Protein AF-A0A525DA94-F1 (afdb_monomer)

Foldseek 3Di:
DADLVLVCLQVVCVPPDPVVSVVCRVVDDDDDDDPPDDPDDPPDDDPDDDDDSDDDDDDDDDDD

Structure (mmCIF, N/CA/C/O backbone):
data_AF-A0A525DA94-F1
#
_entry.id   AF-A0A525DA94-F1
#
loop_
_atom_site.group_PDB
_atom_site.id
_atom_site.type_symbol
_atom_site.label_atom_id
_atom_site.label_alt_id
_atom_site.label_comp_id
_atom_site.label_asym_id
_atom_site.label_entity_id
_atom_site.label_seq_id
_atom_site.pdbx_PDB_ins_code
_atom_site.Cartn_x
_atom_site.Cartn_y
_atom_site.Cartn_z
_atom_site.occupancy
_atom_site.B_iso_or_equiv
_atom_site.auth_seq_id
_atom_site.auth_comp_id
_atom_site.auth_asym_id
_atom_site.auth_atom_id
_atom_site.pdbx_PDB_model_num
ATOM 1 N N . MET A 1 1 ? 2.278 -0.466 12.751 1.00 69.06 1 MET A N 1
ATOM 2 C CA . MET A 1 1 ? 0.836 -0.710 12.604 1.00 69.06 1 MET A CA 1
ATOM 3 C C . MET A 1 1 ? 0.227 0.505 11.938 1.00 69.06 1 MET A C 1
ATOM 5 O O . MET A 1 1 ? 0.471 1.618 12.401 1.00 69.06 1 MET A O 1
ATOM 9 N N . VAL A 1 2 ? -0.446 0.301 10.813 1.00 86.06 2 VAL A N 1
ATOM 10 C CA . VAL A 1 2 ? -1.153 1.367 10.088 1.00 86.06 2 VAL A CA 1
ATOM 11 C C . VAL A 1 2 ? -2.496 1.610 10.783 1.00 86.06 2 VAL A C 1
ATOM 13 O O . VAL A 1 2 ? -3.037 0.692 11.393 1.00 86.06 2 VAL A O 1
ATOM 16 N N . LYS A 1 3 ? -3.023 2.837 10.753 1.00 89.50 3 LYS A N 1
ATOM 17 C CA . LYS A 1 3 ? -4.357 3.120 11.300 1.00 89.50 3 LYS A CA 1
ATOM 18 C C . LYS A 1 3 ? -5.437 2.725 10.289 1.00 89.50 3 LYS A C 1
ATOM 20 O O . LYS A 1 3 ? -5.227 2.889 9.086 1.00 89.50 3 LYS A O 1
ATOM 25 N N . THR A 1 4 ? -6.593 2.231 10.733 1.00 90.94 4 THR A N 1
ATOM 26 C CA . THR A 1 4 ? -7.665 1.822 9.803 1.00 90.94 4 THR A CA 1
ATOM 27 C C . THR A 1 4 ? -8.181 3.006 8.982 1.00 90.94 4 THR A C 1
ATOM 29 O O . THR A 1 4 ? -8.525 2.850 7.809 1.00 90.94 4 THR A O 1
ATOM 32 N N . GLU A 1 5 ? -8.125 4.221 9.531 1.00 89.19 5 GLU A N 1
ATOM 33 C CA . GLU A 1 5 ? -8.467 5.459 8.828 1.00 89.19 5 GLU A CA 1
ATOM 34 C C . GLU A 1 5 ? -7.534 5.755 7.647 1.00 89.19 5 GLU A C 1
ATOM 36 O O . GLU A 1 5 ? -7.978 6.313 6.643 1.00 89.19 5 GLU A O 1
ATOM 41 N N . ASP A 1 6 ? -6.260 5.361 7.729 1.00 88.81 6 ASP A N 1
ATOM 42 C CA . ASP A 1 6 ? -5.318 5.516 6.618 1.00 88.81 6 ASP A CA 1
ATOM 43 C C . ASP A 1 6 ? -5.632 4.526 5.491 1.00 88.81 6 ASP A C 1
ATOM 45 O O . ASP A 1 6 ? -5.534 4.880 4.315 1.00 88.81 6 A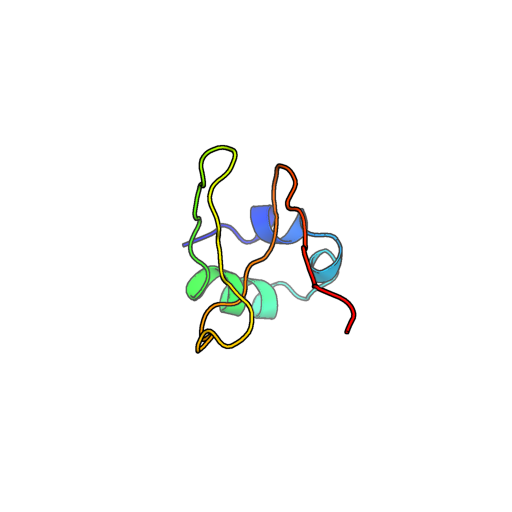SP A O 1
ATOM 49 N N . LEU A 1 7 ? -6.082 3.313 5.832 1.00 92.06 7 LEU A N 1
ATOM 50 C CA . LEU A 1 7 ? -6.506 2.312 4.850 1.00 92.06 7 LEU A CA 1
ATOM 51 C C . LEU A 1 7 ? -7.763 2.749 4.093 1.00 92.06 7 LEU A C 1
ATOM 53 O O . LEU A 1 7 ? -7.838 2.553 2.882 1.00 92.06 7 LEU A O 1
ATOM 57 N N . LYS A 1 8 ? -8.706 3.427 4.760 1.00 92.81 8 LYS A N 1
ATOM 58 C CA . LYS A 1 8 ? -9.922 3.974 4.124 1.00 92.81 8 LYS A CA 1
ATOM 59 C C . LYS A 1 8 ? -9.640 5.030 3.051 1.00 92.81 8 LYS A C 1
ATOM 61 O O . LYS A 1 8 ? -10.501 5.290 2.214 1.00 92.81 8 LYS A O 1
ATOM 66 N N . ARG A 1 9 ? -8.442 5.629 3.037 1.00 90.06 9 ARG A N 1
ATOM 67 C CA . ARG A 1 9 ? -8.011 6.546 1.964 1.00 90.06 9 ARG A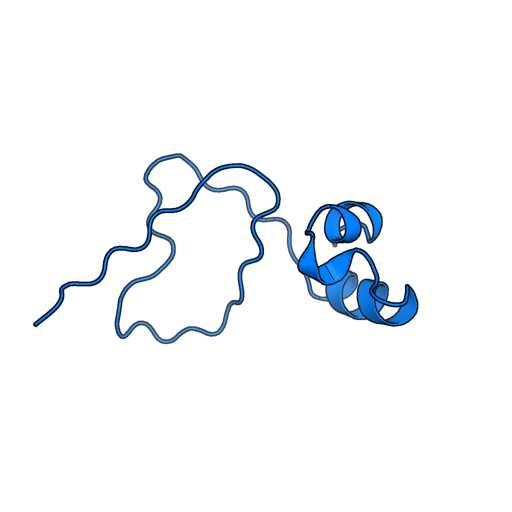 CA 1
ATOM 68 C C . ARG A 1 9 ? -7.729 5.813 0.652 1.00 90.06 9 ARG A C 1
ATOM 70 O O . ARG A 1 9 ? -7.759 6.432 -0.410 1.00 90.06 9 ARG A O 1
ATOM 77 N N . ILE A 1 10 ? -7.468 4.508 0.708 1.00 91.69 10 ILE A N 1
ATOM 78 C CA . ILE A 1 10 ? 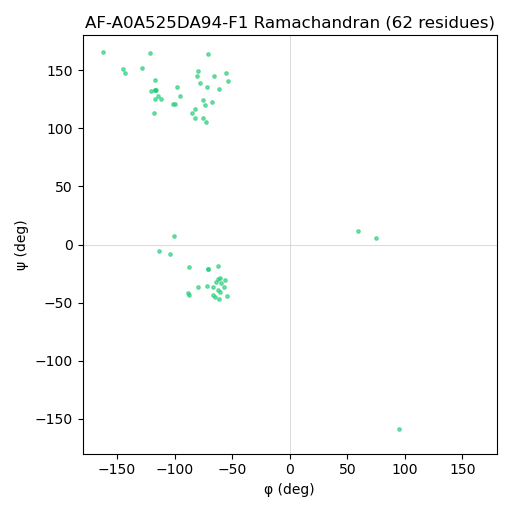-7.271 3.675 -0.474 1.00 91.69 10 ILE A CA 1
ATOM 79 C C . ILE A 1 10 ? -8.656 3.294 -0.999 1.00 91.69 10 ILE A C 1
ATOM 81 O O . ILE A 1 10 ? -9.415 2.588 -0.340 1.00 91.69 10 ILE A O 1
ATOM 85 N N . ASN A 1 11 ? -8.989 3.739 -2.213 1.00 91.06 11 ASN A N 1
ATOM 86 C CA . ASN A 1 11 ? -10.347 3.624 -2.758 1.00 91.06 11 ASN A CA 1
ATOM 87 C C . ASN A 1 11 ? -10.890 2.180 -2.797 1.00 91.06 11 ASN A C 1
ATOM 89 O O . ASN A 1 11 ? -12.093 1.999 -2.651 1.00 91.06 11 ASN A O 1
ATOM 93 N N . ILE A 1 12 ? -10.035 1.160 -2.952 1.00 91.38 12 ILE A N 1
ATOM 94 C CA . ILE A 1 12 ? -10.462 -0.254 -2.939 1.00 91.38 12 ILE A CA 1
ATOM 95 C C . ILE A 1 12 ? -10.884 -0.748 -1.544 1.00 91.38 12 ILE A C 1
ATOM 97 O O . ILE A 1 12 ? -11.619 -1.723 -1.437 1.00 91.38 12 ILE A O 1
ATOM 101 N N . LEU A 1 13 ? -10.440 -0.079 -0.477 1.00 93.38 13 LEU A N 1
ATOM 102 C CA . LEU A 1 13 ? -10.702 -0.461 0.913 1.00 93.38 13 LEU A CA 1
ATOM 103 C C . LEU A 1 13 ? -11.770 0.407 1.588 1.00 93.38 13 LEU A C 1
ATOM 105 O O . LEU A 1 13 ? -12.177 0.106 2.706 1.00 93.38 13 LEU A O 1
ATOM 109 N N . LYS A 1 14 ? -12.226 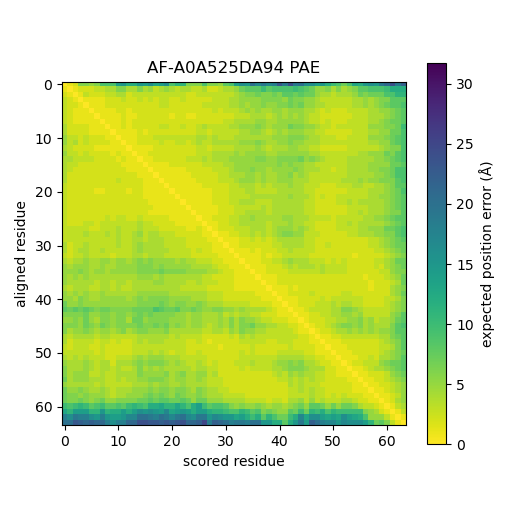1.484 0.939 1.00 92.50 14 LYS A N 1
ATOM 110 C CA . LYS A 1 14 ? -13.079 2.508 1.565 1.00 92.50 14 LYS A CA 1
ATOM 111 C C . LYS A 1 14 ? -14.386 1.957 2.157 1.00 92.50 14 LYS A C 1
ATOM 113 O O . LYS A 1 14 ? -14.813 2.425 3.205 1.00 92.50 14 LYS A O 1
ATOM 118 N N . ASP A 1 15 ? -14.981 0.962 1.495 1.00 94.69 15 ASP A N 1
ATOM 119 C CA . ASP A 1 15 ? -16.270 0.356 1.857 1.00 94.69 15 ASP A CA 1
ATOM 120 C C . ASP A 1 15 ? -16.088 -0.982 2.597 1.00 94.69 15 ASP A C 1
ATOM 122 O O . ASP A 1 15 ? -17.048 -1.718 2.829 1.00 94.69 15 ASP A O 1
ATOM 126 N N . MET A 1 16 ? -14.846 -1.336 2.945 1.00 95.19 16 MET A N 1
ATOM 127 C CA . MET A 1 16 ? -14.550 -2.588 3.626 1.00 95.19 16 MET A CA 1
ATOM 128 C C . MET A 1 16 ? -15.037 -2.530 5.086 1.00 95.19 16 MET A C 1
ATOM 130 O O . MET A 1 16 ? -14.795 -1.534 5.773 1.00 95.19 16 MET A O 1
ATOM 134 N N . PRO A 1 17 ? -15.695 -3.592 5.593 1.00 96.44 17 PRO A N 1
ATOM 135 C CA . PRO A 1 17 ? -16.079 -3.685 6.998 1.00 96.44 17 PRO A CA 1
ATOM 136 C C . PRO A 1 17 ? -14.899 -3.464 7.954 1.00 96.44 17 PRO A C 1
ATOM 138 O O . PRO A 1 17 ? -13.812 -3.995 7.728 1.00 96.44 17 PRO A O 1
ATOM 141 N N . GLU A 1 18 ? -15.136 -2.750 9.061 1.00 94.88 18 GLU A N 1
ATOM 142 C CA . GLU A 1 18 ? -14.078 -2.340 10.003 1.00 94.88 18 GLU A CA 1
ATOM 143 C C . GLU A 1 18 ? -13.243 -3.523 10.512 1.00 94.88 18 GLU A C 1
ATOM 145 O O . GLU A 1 18 ? -12.021 -3.472 10.483 1.00 94.88 18 GLU A O 1
ATOM 150 N N . HIS A 1 19 ? -13.888 -4.634 10.874 1.00 94.81 19 HIS A N 1
ATOM 151 C CA . HIS A 1 19 ? -13.197 -5.826 11.372 1.00 94.81 19 HIS A CA 1
ATOM 152 C C . HIS A 1 19 ? -12.214 -6.434 10.353 1.00 94.81 19 HIS A C 1
ATOM 154 O O . HIS A 1 19 ? -11.221 -7.038 10.745 1.00 94.81 19 HIS A O 1
ATOM 160 N N . LEU A 1 20 ? -12.457 -6.279 9.045 1.00 95.00 20 LEU A N 1
ATOM 161 C CA . LEU A 1 20 ? -11.515 -6.719 8.010 1.00 95.00 20 LEU A CA 1
ATOM 162 C C . LEU A 1 20 ? -10.373 -5.714 7.836 1.00 95.00 20 LEU A C 1
ATOM 164 O O . LEU A 1 20 ? -9.225 -6.117 7.646 1.00 95.00 20 LEU A O 1
ATOM 168 N N . LEU A 1 21 ? -10.667 -4.415 7.953 1.00 95.06 21 LEU A N 1
ATOM 169 C CA . LEU A 1 21 ? -9.639 -3.373 7.956 1.00 95.06 21 LEU A CA 1
ATOM 170 C C . LEU A 1 21 ? -8.684 -3.529 9.139 1.00 95.06 21 LEU A C 1
ATOM 172 O O . LEU A 1 21 ? -7.484 -3.353 8.957 1.00 95.06 21 LEU A O 1
ATOM 176 N N . GLU A 1 22 ? -9.181 -3.897 10.320 1.00 95.06 22 GLU A N 1
ATOM 177 C CA . GLU A 1 22 ? -8.358 -4.165 11.506 1.00 95.06 22 GLU A CA 1
ATOM 178 C C . GLU A 1 22 ? -7.362 -5.309 11.274 1.00 95.06 22 GLU A C 1
ATOM 180 O O . GLU A 1 22 ? -6.195 -5.199 11.659 1.00 95.06 22 GLU A O 1
ATOM 185 N N . ILE A 1 23 ? -7.788 -6.379 10.591 1.00 94.69 23 ILE A N 1
ATOM 186 C CA . ILE A 1 23 ? -6.912 -7.502 10.225 1.00 94.69 23 ILE A CA 1
ATOM 187 C C . ILE A 1 23 ? -5.786 -7.015 9.306 1.00 94.69 23 ILE A C 1
ATOM 189 O O . ILE A 1 23 ? -4.617 -7.299 9.560 1.00 94.69 23 ILE A O 1
ATOM 193 N N . ILE A 1 24 ? -6.115 -6.231 8.274 1.00 92.69 24 ILE A N 1
ATOM 194 C CA . ILE A 1 24 ? -5.113 -5.676 7.351 1.00 92.69 24 ILE A CA 1
ATOM 195 C C . ILE A 1 24 ? -4.186 -4.699 8.084 1.00 92.69 24 ILE A C 1
ATOM 197 O O . ILE A 1 24 ? -2.972 -4.764 7.923 1.00 92.69 24 ILE A O 1
ATOM 201 N N . ALA A 1 25 ? -4.735 -3.803 8.903 1.00 93.19 25 ALA A N 1
ATOM 202 C CA . ALA A 1 25 ? -3.994 -2.776 9.635 1.00 93.19 25 ALA A CA 1
ATOM 203 C C . ALA A 1 25 ? -2.943 -3.362 10.587 1.00 93.19 25 ALA A C 1
ATOM 205 O O . ALA A 1 25 ? -1.876 -2.761 10.776 1.00 93.19 25 ALA A O 1
ATOM 206 N N . LYS A 1 26 ? -3.241 -4.533 11.162 1.00 94.25 26 LYS A N 1
ATOM 207 C CA . LYS A 1 26 ? -2.344 -5.271 12.050 1.00 94.25 26 LYS A CA 1
ATOM 208 C C . LYS A 1 26 ? -1.104 -5.797 11.325 1.00 94.25 26 LYS A C 1
ATOM 210 O O . LYS A 1 26 ? -0.005 -5.659 11.855 1.00 94.25 26 LYS A O 1
ATOM 215 N N . GLU A 1 27 ? -1.286 -6.346 10.128 1.00 92.12 27 GLU A N 1
ATOM 216 C CA . GLU A 1 27 ? -0.204 -6.926 9.318 1.00 92.12 27 GLU A CA 1
ATOM 217 C C . GLU A 1 27 ? 0.486 -5.882 8.419 1.00 92.12 27 GLU A C 1
ATOM 219 O O . GLU A 1 27 ? 1.604 -6.077 7.948 1.00 92.12 27 GLU A O 1
ATOM 224 N N . ALA A 1 28 ? -0.165 -4.744 8.168 1.00 92.31 28 ALA A N 1
ATOM 225 C CA . ALA A 1 28 ? 0.365 -3.702 7.305 1.00 92.31 28 ALA A CA 1
ATOM 226 C C . ALA A 1 28 ? 1.445 -2.853 7.993 1.00 92.31 28 ALA A C 1
ATOM 228 O O . ALA A 1 28 ? 1.319 -2.382 9.133 1.00 92.31 28 ALA A O 1
ATOM 229 N N . HIS A 1 29 ? 2.482 -2.545 7.216 1.00 91.44 29 HIS A N 1
ATOM 230 C CA . HIS A 1 29 ? 3.573 -1.665 7.610 1.00 91.44 29 HIS A CA 1
ATOM 231 C C . HIS A 1 29 ? 3.621 -0.430 6.711 1.00 91.44 29 HIS A C 1
ATOM 233 O O . HIS A 1 29 ? 3.581 -0.530 5.485 1.00 91.44 29 HIS A O 1
ATOM 239 N N . LEU A 1 30 ? 3.753 0.752 7.321 1.00 91.06 30 LEU A N 1
ATOM 240 C CA . LEU A 1 30 ? 4.004 1.979 6.573 1.00 91.06 30 LEU A CA 1
ATOM 241 C C . LEU A 1 30 ? 5.450 1.970 6.079 1.00 91.06 30 LEU A C 1
ATOM 243 O O . LEU A 1 30 ? 6.379 1.944 6.883 1.00 91.06 30 LEU A O 1
ATOM 247 N N . SER A 1 31 ? 5.624 2.028 4.763 1.00 91.88 31 SER A N 1
ATOM 248 C CA . SER A 1 31 ? 6.930 2.139 4.118 1.00 91.88 31 SER A CA 1
ATOM 249 C C . SER A 1 31 ? 6.981 3.410 3.278 1.00 91.88 31 SER A C 1
ATOM 251 O O . SER A 1 31 ? 6.054 3.697 2.521 1.00 91.88 31 SER A O 1
ATOM 253 N N . ILE A 1 32 ? 8.058 4.180 3.429 1.00 93.25 32 ILE A N 1
ATOM 254 C CA . ILE A 1 32 ? 8.292 5.430 2.700 1.00 93.25 32 ILE A CA 1
ATOM 255 C C . ILE A 1 32 ? 9.506 5.217 1.805 1.00 93.25 32 ILE A C 1
ATOM 257 O O . ILE A 1 32 ? 10.567 4.808 2.274 1.00 93.25 32 ILE A O 1
ATOM 261 N N . PHE A 1 33 ? 9.349 5.514 0.520 1.00 95.12 33 PHE A N 1
ATOM 262 C CA . PHE A 1 33 ? 10.399 5.353 -0.476 1.00 95.12 33 PHE A CA 1
ATOM 263 C C . PHE A 1 33 ? 10.772 6.706 -1.076 1.00 95.12 33 PHE A C 1
ATOM 265 O O . PHE A 1 33 ? 9.915 7.559 -1.302 1.00 95.12 33 PHE A O 1
ATOM 272 N N . SER A 1 34 ? 12.065 6.902 -1.332 1.00 95.06 34 SER A N 1
ATOM 273 C CA . SER A 1 34 ? 12.560 8.075 -2.047 1.00 95.06 34 SER A CA 1
ATOM 274 C C . SER A 1 34 ? 12.180 8.018 -3.527 1.00 95.06 34 SER A C 1
ATOM 276 O O . SER A 1 34 ? 11.871 6.957 -4.077 1.00 95.06 34 SER A O 1
ATOM 278 N N . THR A 1 35 ? 12.274 9.160 -4.206 1.00 96.06 35 THR A N 1
ATOM 279 C CA . THR A 1 35 ? 12.139 9.218 -5.664 1.00 96.06 35 THR A CA 1
ATOM 280 C C . THR A 1 35 ? 13.134 8.273 -6.346 1.00 96.06 35 THR A C 1
ATOM 282 O O . THR A 1 35 ? 14.229 8.021 -5.840 1.00 96.06 35 THR A O 1
ATOM 285 N N . ASN A 1 36 ? 12.731 7.720 -7.495 1.00 94.12 36 ASN A N 1
ATOM 286 C CA . ASN A 1 36 ? 13.506 6.770 -8.305 1.00 94.12 36 ASN A CA 1
ATOM 287 C C . ASN A 1 36 ? 13.907 5.459 -7.605 1.00 94.12 36 ASN A C 1
ATOM 289 O O . ASN A 1 36 ? 14.714 4.705 -8.150 1.00 94.12 36 ASN A O 1
ATOM 293 N N . LYS A 1 37 ? 13.347 5.150 -6.429 1.00 95.75 37 LYS A N 1
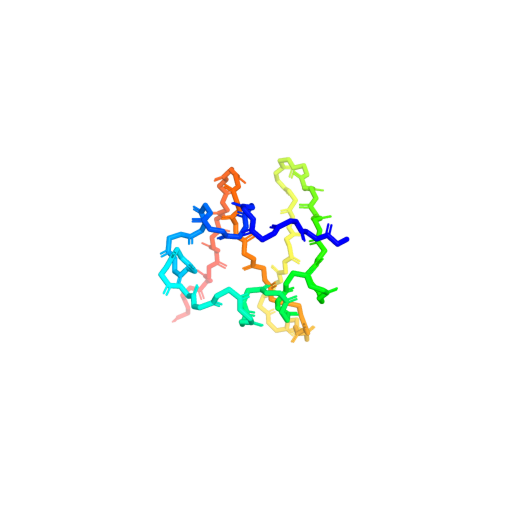ATOM 294 C CA . LYS A 1 37 ? 13.549 3.847 -5.802 1.00 95.75 37 LYS A CA 1
ATOM 295 C C . LYS A 1 37 ? 12.863 2.763 -6.634 1.00 95.75 37 LYS A C 1
ATOM 297 O O . LYS A 1 37 ? 11.656 2.799 -6.851 1.00 95.75 37 LYS A O 1
ATOM 302 N N . GLU A 1 38 ? 13.643 1.782 -7.063 1.00 94.38 38 GLU A N 1
ATOM 303 C CA . GLU A 1 38 ? 13.118 0.543 -7.624 1.00 94.38 38 GLU A CA 1
ATOM 304 C C . GLU A 1 38 ? 12.581 -0.338 -6.488 1.00 94.38 38 GLU A C 1
ATOM 306 O O . GLU A 1 38 ? 13.298 -0.597 -5.515 1.00 94.38 38 GLU A O 1
ATOM 311 N N . LEU A 1 39 ? 11.306 -0.727 -6.586 1.00 94.12 39 LEU A N 1
ATOM 312 C CA . LEU A 1 39 ? 10.624 -1.542 -5.574 1.00 94.12 39 LEU A CA 1
ATOM 313 C C . LEU A 1 39 ? 10.818 -3.039 -5.831 1.00 94.12 39 LEU A C 1
ATOM 315 O O . LEU A 1 39 ? 11.079 -3.778 -4.891 1.00 94.12 39 LEU A O 1
ATOM 319 N N . TYR A 1 40 ? 10.702 -3.463 -7.090 1.00 93.50 40 TYR A N 1
ATOM 320 C CA . TYR A 1 40 ? 10.912 -4.839 -7.536 1.00 93.50 40 TYR A CA 1
ATOM 321 C C . TYR A 1 40 ? 11.136 -4.896 -9.053 1.00 93.50 40 TYR A C 1
ATOM 323 O O . TYR A 1 40 ? 10.853 -3.928 -9.771 1.00 93.50 40 TYR A O 1
ATOM 331 N N . ARG A 1 41 ? 11.623 -6.041 -9.534 1.00 93.00 41 ARG A N 1
ATOM 332 C CA . ARG A 1 41 ? 11.866 -6.354 -10.946 1.00 93.00 41 ARG A CA 1
ATOM 333 C C . ARG A 1 41 ? 11.075 -7.576 -11.400 1.00 93.00 41 ARG A C 1
ATOM 335 O O . ARG A 1 41 ? 10.561 -8.362 -10.609 1.00 93.00 41 ARG A O 1
ATOM 342 N N . VAL A 1 42 ? 10.988 -7.737 -12.718 1.00 89.75 42 VAL 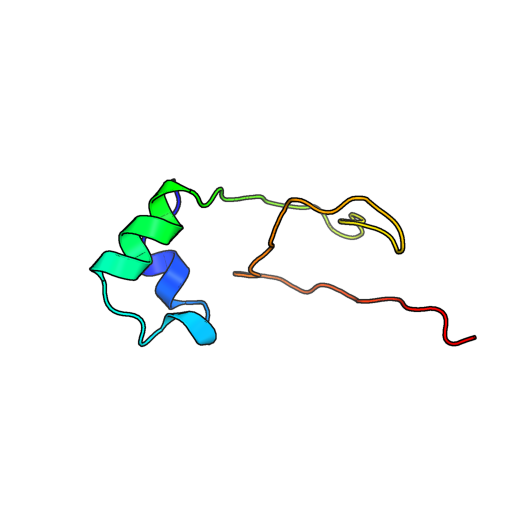A N 1
ATOM 343 C CA . VAL A 1 42 ? 10.450 -8.956 -13.331 1.00 89.75 42 VAL A CA 1
ATOM 344 C C . VAL A 1 42 ? 11.329 -10.143 -12.925 1.00 89.75 42 VAL A C 1
ATOM 346 O O . VAL A 1 42 ? 12.551 -10.057 -13.026 1.00 89.75 42 VAL A O 1
ATOM 349 N N . ASN A 1 43 ? 10.693 -11.245 -12.521 1.00 89.62 43 ASN A N 1
ATOM 350 C CA . ASN A 1 43 ? 11.307 -12.482 -12.013 1.00 89.62 43 ASN A CA 1
ATOM 351 C C . ASN A 1 43 ? 11.870 -12.425 -10.584 1.00 89.62 43 ASN A C 1
ATOM 353 O O . ASN A 1 43 ? 12.446 -13.417 -10.136 1.00 89.62 43 ASN A O 1
ATOM 357 N N . ASP A 1 44 ? 11.679 -11.326 -9.852 1.00 92.94 44 ASP A N 1
ATOM 358 C CA . ASP A 1 44 ? 11.937 -11.335 -8.413 1.00 92.94 44 ASP A CA 1
ATOM 359 C C . ASP A 1 44 ? 10.936 -12.269 -7.712 1.00 92.94 44 ASP A C 1
ATOM 361 O O . ASP A 1 44 ? 9.767 -12.365 -8.098 1.00 92.94 44 ASP A O 1
ATOM 365 N N . ASN A 1 45 ? 11.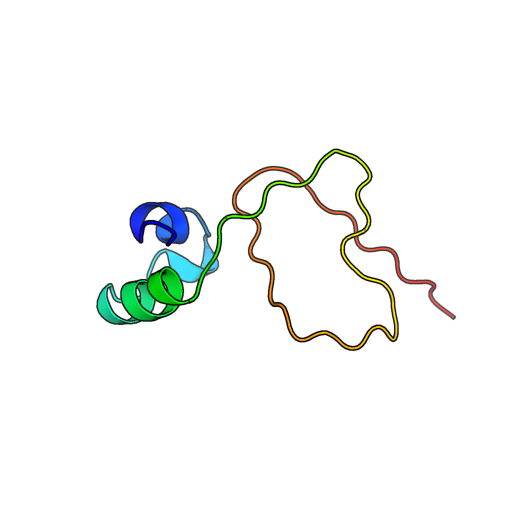385 -12.957 -6.660 1.00 94.19 45 ASN A N 1
ATOM 366 C CA . ASN A 1 45 ? 10.477 -13.678 -5.774 1.00 94.19 45 ASN A CA 1
ATOM 367 C C . ASN A 1 45 ? 9.765 -12.658 -4.874 1.00 94.19 45 ASN A C 1
ATOM 369 O O . ASN A 1 45 ? 10.403 -12.060 -4.009 1.00 94.19 45 ASN A O 1
ATOM 373 N N . ILE A 1 46 ? 8.471 -12.434 -5.107 1.00 91.75 46 ILE A N 1
ATOM 374 C CA . ILE A 1 46 ? 7.687 -11.408 -4.411 1.00 91.75 46 ILE A CA 1
ATOM 375 C C . ILE A 1 46 ? 6.836 -12.043 -3.314 1.00 91.75 46 ILE A C 1
ATOM 377 O O . ILE A 1 46 ? 5.955 -12.853 -3.593 1.00 91.75 46 ILE A O 1
ATOM 381 N N . ASP A 1 47 ? 7.048 -11.602 -2.078 1.00 92.69 47 ASP A N 1
ATOM 382 C CA . ASP A 1 47 ? 6.230 -11.934 -0.904 1.00 92.69 47 ASP A CA 1
ATOM 383 C C . ASP A 1 47 ? 5.469 -10.718 -0.341 1.00 92.69 47 ASP A C 1
ATOM 385 O O . ASP A 1 47 ? 4.651 -10.850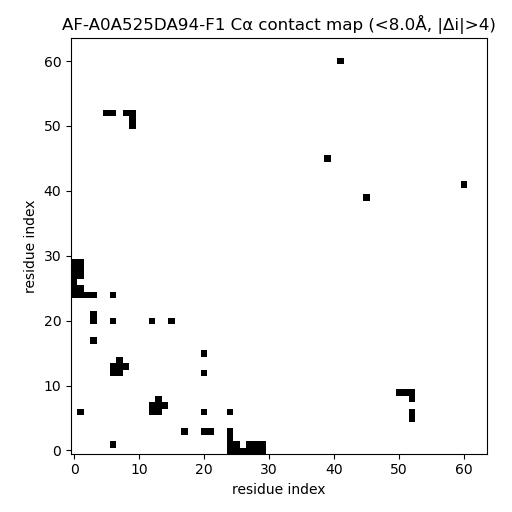 0.568 1.00 92.69 47 ASP A O 1
ATOM 389 N N . THR A 1 48 ? 5.721 -9.528 -0.892 1.00 91.75 48 THR A N 1
ATOM 390 C CA . THR A 1 48 ? 5.233 -8.255 -0.360 1.00 91.75 48 THR A CA 1
ATOM 391 C C . THR A 1 48 ? 4.200 -7.629 -1.292 1.00 91.75 48 THR A C 1
ATOM 393 O O . THR A 1 48 ? 4.469 -7.364 -2.465 1.00 91.75 48 THR A O 1
ATOM 396 N N . PHE A 1 49 ? 3.017 -7.327 -0.751 1.00 91.12 49 PHE A N 1
ATOM 397 C CA . PHE A 1 49 ? 1.960 -6.601 -1.455 1.00 91.12 49 PHE A CA 1
ATOM 398 C C . PHE A 1 49 ? 1.943 -5.123 -1.047 1.00 91.12 49 PHE A C 1
ATOM 400 O O . PHE A 1 49 ? 1.747 -4.788 0.121 1.00 91.12 49 PHE A O 1
ATOM 407 N N . TYR A 1 50 ? 2.120 -4.228 -2.021 1.00 92.31 50 TYR A N 1
ATOM 408 C CA . TYR A 1 50 ? 2.133 -2.785 -1.788 1.00 92.31 50 TYR A CA 1
ATOM 409 C C . TYR A 1 50 ? 0.780 -2.147 -2.092 1.00 92.31 50 TYR A C 1
ATOM 411 O O . TYR A 1 50 ? 0.199 -2.356 -3.154 1.00 92.31 50 TYR A O 1
ATOM 419 N N . MET A 1 51 ? 0.336 -1.270 -1.194 1.00 91.88 51 MET A N 1
ATOM 420 C CA . MET A 1 51 ? -0.787 -0.367 -1.427 1.00 91.88 51 MET A CA 1
ATOM 421 C C . MET A 1 51 ? -0.295 1.077 -1.379 1.00 91.88 51 MET A C 1
ATOM 423 O O . MET A 1 51 ? 0.326 1.504 -0.405 1.00 91.88 51 MET A O 1
ATOM 427 N N . LEU A 1 52 ? -0.558 1.835 -2.443 1.00 90.62 52 LEU A N 1
ATOM 428 C CA . LEU A 1 52 ? -0.095 3.213 -2.565 1.00 90.62 52 LEU A CA 1
ATOM 429 C C . LEU A 1 52 ? -1.074 4.168 -1.870 1.00 90.62 52 LEU A C 1
ATOM 431 O O . LEU A 1 52 ? -2.202 4.339 -2.324 1.00 90.62 52 LEU A O 1
ATOM 435 N N . SER A 1 53 ? -0.625 4.802 -0.786 1.00 88.69 53 SER A N 1
ATOM 436 C CA . SER A 1 53 ? -1.390 5.845 -0.083 1.00 88.69 53 SER A CA 1
ATOM 437 C C . SER A 1 53 ? -1.122 7.246 -0.652 1.00 88.69 53 SER A C 1
ATOM 439 O O . SER A 1 53 ? -2.045 8.033 -0.844 1.00 88.69 53 SER A O 1
ATOM 441 N N . MET A 1 54 ? 0.140 7.556 -0.971 1.00 89.12 54 MET A N 1
ATOM 442 C CA . MET A 1 54 ? 0.562 8.846 -1.526 1.00 89.12 54 MET A CA 1
ATOM 443 C C . MET A 1 54 ? 1.704 8.672 -2.528 1.00 89.12 54 MET A C 1
ATOM 445 O O . MET A 1 54 ? 2.534 7.777 -2.380 1.00 89.12 54 MET A O 1
ATOM 449 N N . GLY A 1 55 ? 1.780 9.579 -3.504 1.00 92.31 55 GLY A N 1
ATOM 450 C CA . GLY A 1 55 ? 2.830 9.596 -4.522 1.00 92.31 55 GLY A CA 1
ATOM 451 C C . GLY A 1 55 ? 2.427 8.883 -5.810 1.00 92.31 55 GLY A C 1
ATOM 452 O O . GLY A 1 55 ? 1.244 8.758 -6.124 1.00 92.31 55 GLY A O 1
ATOM 453 N N . GLN A 1 56 ? 3.427 8.471 -6.587 1.00 93.62 56 GLN A N 1
ATOM 454 C CA . GLN A 1 56 ? 3.254 7.825 -7.887 1.00 93.62 56 GLN A CA 1
ATOM 455 C C . GLN A 1 56 ? 4.322 6.747 -8.076 1.00 93.62 56 GLN A C 1
ATOM 457 O O . GLN A 1 56 ? 5.452 6.893 -7.612 1.00 93.62 56 GLN A O 1
ATOM 462 N N . VAL A 1 57 ? 3.960 5.681 -8.788 1.00 94.31 57 VAL A N 1
ATOM 463 C CA . VAL A 1 57 ? 4.869 4.606 -9.198 1.00 94.31 57 VAL A CA 1
ATOM 464 C C . VAL A 1 57 ? 4.739 4.386 -10.700 1.00 94.31 57 VAL A C 1
ATOM 466 O O . VAL A 1 57 ? 3.681 4.629 -11.278 1.00 94.31 57 VAL A O 1
ATOM 469 N N . ALA A 1 58 ? 5.814 3.923 -11.332 1.00 94.56 58 ALA A N 1
ATOM 470 C CA . ALA A 1 58 ? 5.820 3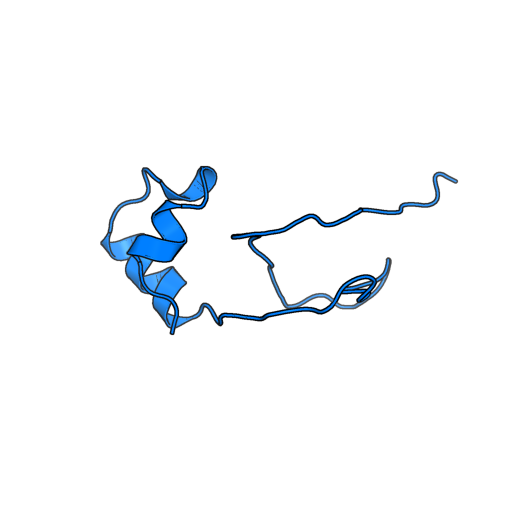.569 -12.743 1.00 94.56 58 ALA A CA 1
ATOM 471 C C . ALA A 1 58 ? 6.095 2.074 -12.892 1.00 94.56 58 ALA A C 1
ATOM 473 O O . ALA A 1 58 ? 7.035 1.550 -12.294 1.00 94.56 58 ALA A O 1
ATOM 474 N N . LEU A 1 59 ? 5.297 1.406 -13.720 1.00 92.75 59 LEU A N 1
ATOM 475 C CA . LEU A 1 59 ? 5.545 0.033 -14.139 1.00 92.75 59 LEU A CA 1
ATOM 476 C C . LEU A 1 59 ? 6.275 0.066 -15.479 1.00 92.75 59 LEU A C 1
ATOM 478 O O . LEU A 1 59 ? 5.832 0.725 -16.420 1.00 92.75 59 LEU A O 1
ATOM 482 N N . LYS A 1 60 ? 7.404 -0.636 -15.559 1.00 91.50 60 LYS A N 1
ATOM 483 C CA . LYS A 1 60 ? 8.167 -0.816 -16.794 1.00 91.50 60 LYS A CA 1
ATOM 484 C C . LYS A 1 60 ? 8.194 -2.301 -17.108 1.00 91.50 60 LYS A C 1
ATOM 486 O O . LYS A 1 60 ? 8.802 -3.073 -16.376 1.00 91.50 60 LYS A O 1
ATOM 491 N N . ALA A 1 61 ? 7.533 -2.682 -18.190 1.00 84.50 61 ALA A N 1
ATOM 492 C CA . ALA A 1 61 ? 7.610 -4.023 -18.744 1.00 84.50 61 ALA A CA 1
ATOM 493 C C . ALA A 1 61 ? 8.210 -3.920 -20.144 1.00 84.50 61 ALA A C 1
ATOM 495 O O . ALA A 1 61 ? 7.811 -3.059 -20.931 1.00 84.50 61 ALA A O 1
ATOM 496 N N . GLN A 1 62 ? 9.183 -4.773 -20.443 1.00 83.25 62 GLN A N 1
ATOM 497 C CA . GLN A 1 62 ? 9.696 -4.901 -21.797 1.00 83.25 62 GLN A CA 1
ATOM 498 C C . GLN A 1 62 ? 8.745 -5.832 -22.548 1.00 83.25 62 GLN A C 1
ATOM 500 O O . GLN A 1 62 ? 8.658 -7.014 -22.228 1.00 83.25 62 GLN A O 1
ATOM 505 N N . LEU A 1 63 ? 7.974 -5.275 -23.483 1.00 73.81 63 LEU A N 1
ATOM 506 C CA . LEU A 1 63 ? 7.143 -6.065 -24.387 1.00 73.81 63 LEU A CA 1
ATOM 507 C C . LEU A 1 63 ? 8.090 -6.735 -25.388 1.00 73.81 63 LEU A C 1
ATOM 509 O O . LEU A 1 63 ? 8.677 -6.048 -26.224 1.00 73.81 63 LEU A O 1
ATOM 513 N N . THR A 1 64 ? 8.311 -8.037 -25.226 1.00 65.38 64 THR A N 1
ATOM 514 C CA . THR A 1 64 ? 8.934 -8.899 -26.244 1.00 65.38 64 THR A CA 1
ATOM 515 C C . THR A 1 64 ? 7.954 -9.209 -27.354 1.00 65.38 64 THR A C 1
ATOM 517 O O . THR A 1 64 ? 6.788 -9.509 -27.005 1.00 65.38 64 THR A O 1
#

Radius of gyration: 14.13 Å; Cα contacts (8 Å, |Δi|>4): 35; chains: 1; bounding box: 30×23×39 Å

Solvent-accessible surface area (backbone atoms only — not comparable to full-atom values): 4638 Å² total; per-residue (Å²): 105,43,56,54,73,65,49,42,71,33,78,94,42,50,84,54,58,65,75,59,39,50,57,51,20,66,76,35,71,88,81,88,79,64,88,91,63,83,88,82,62,92,88,58,90,81,90,77,87,87,80,81,85,78,87,86,85,84,89,86,77,85,86,126

Secondary structure (DSSP, 8-state):
---HHHHTTSTTTTTS-HHHHHHHHHH-------TT-----TT---------SSS---------

Sequence (64 aa):
MVKTEDLKRINILKDMPEHLLEIIAKEAHLSIFSTNKELYRVNDNIDTFYMLSMGQVALKAQLT

Mean predicted aligned error: 4.06 Å

pLDDT: mean 91.25, std 5.52, range [65.38, 96.44]